Protein AF-A0A914MP15-F1 (afdb_monomer_lite)

Radius of gyration: 13.89 Å; chains: 1; bounding box: 35×28×37 Å

Foldseek 3Di:
DPPPPPPPFDDWDKDWDWDDDPVQTFIWIWTAGPNDIFTDPDTHSDPVVNVVRSVVRVCVVVVVDPPPDDPD

Sequence (72 aa):
MEVCSRNRWMNPEFVCDEMGPHNNRRYLWKAVLNGVEYSPSLPSSNKKAGKAQVCMVVLEALGFDFVVNILI

Organism: Meloidogyne incognita (NCBI:txid6306)

Structure (mmCIF, N/CA/C/O backbone):
data_AF-A0A914MP15-F1
#
_entry.id   AF-A0A914MP15-F1
#
loop_
_atom_site.group_PDB
_atom_site.id
_atom_site.type_symbol
_atom_site.label_atom_id
_atom_site.label_alt_id
_atom_site.label_comp_id
_atom_site.label_asym_id
_atom_site.label_entity_id
_atom_site.label_seq_id
_atom_site.pdbx_PDB_ins_code
_atom_site.Cartn_x
_atom_site.Cartn_y
_atom_site.Cartn_z
_atom_site.occupancy
_atom_site.B_iso_or_equiv
_atom_site.auth_seq_id
_atom_site.auth_comp_id
_atom_site.auth_asym_id
_atom_site.auth_atom_id
_atom_site.pdbx_PDB_model_num
ATOM 1 N N . MET A 1 1 ? 5.252 11.075 7.501 1.00 46.22 1 MET A N 1
ATOM 2 C CA . MET A 1 1 ? 5.604 9.961 8.414 1.00 46.22 1 MET A CA 1
ATOM 3 C C . MET A 1 1 ? 4.915 10.104 9.782 1.00 46.22 1 MET A C 1
ATOM 5 O O . MET A 1 1 ? 5.234 9.358 10.693 1.00 46.22 1 MET A O 1
ATOM 9 N N . GLU A 1 2 ? 3.929 11.002 9.923 1.00 50.41 2 GLU A N 1
ATOM 10 C CA . GLU A 1 2 ? 3.377 11.420 11.227 1.00 50.41 2 GLU A CA 1
ATOM 11 C C . GLU A 1 2 ? 1.974 10.878 11.559 1.00 50.41 2 GLU A C 1
ATOM 13 O O . GLU A 1 2 ? 1.465 11.137 12.644 1.00 50.41 2 GLU A O 1
ATOM 18 N N . VAL A 1 3 ? 1.342 10.091 10.679 1.00 50.47 3 VAL A N 1
ATOM 19 C CA . VAL A 1 3 ? -0.042 9.612 10.901 1.00 50.47 3 VAL A CA 1
ATOM 20 C C . VAL A 1 3 ? -0.093 8.267 11.644 1.00 50.47 3 VAL A C 1
ATOM 22 O O . VAL A 1 3 ? -1.021 8.011 12.405 1.00 50.47 3 VAL A O 1
ATOM 25 N N . CYS A 1 4 ? 0.936 7.424 11.517 1.00 41.25 4 CYS A N 1
ATOM 26 C CA . CYS A 1 4 ? 0.901 6.064 12.072 1.00 41.25 4 CYS A CA 1
ATOM 27 C C . CYS A 1 4 ? 1.041 5.998 13.605 1.00 41.25 4 CYS A C 1
ATOM 29 O O . CYS A 1 4 ? 0.677 4.990 14.202 1.00 41.25 4 CYS A O 1
ATOM 31 N N . SER A 1 5 ? 1.537 7.055 14.259 1.00 46.22 5 SER A N 1
ATOM 32 C CA . SER A 1 5 ? 1.855 7.016 15.697 1.00 46.22 5 SER A CA 1
ATOM 33 C C . SER A 1 5 ? 0.637 7.220 16.614 1.00 46.22 5 SER A C 1
ATOM 35 O O . SER A 1 5 ? 0.692 6.879 17.792 1.00 46.22 5 SER A O 1
ATOM 37 N N . ARG A 1 6 ? -0.489 7.751 16.105 1.00 46.75 6 ARG A N 1
ATOM 38 C CA . ARG A 1 6 ? -1.673 8.035 16.944 1.00 46.75 6 ARG A CA 1
ATOM 39 C C . ARG A 1 6 ? -2.698 6.905 17.024 1.00 46.75 6 ARG A C 1
ATOM 41 O O . ARG A 1 6 ? -3.486 6.897 17.962 1.00 46.75 6 ARG A O 1
ATOM 48 N N . ASN A 1 7 ? -2.687 5.950 16.093 1.00 47.69 7 ASN A N 1
ATOM 49 C CA . ASN A 1 7 ? -3.858 5.092 15.881 1.00 47.69 7 ASN A CA 1
ATOM 50 C C . ASN A 1 7 ? -3.716 3.617 16.303 1.00 47.69 7 ASN A C 1
ATOM 52 O O . ASN A 1 7 ? -4.675 2.874 16.138 1.00 47.69 7 ASN A O 1
ATOM 56 N N . ARG A 1 8 ? -2.585 3.165 16.877 1.00 49.59 8 ARG A N 1
ATOM 57 C CA . ARG A 1 8 ? -2.331 1.723 17.145 1.00 49.59 8 ARG A CA 1
ATOM 58 C C . ARG A 1 8 ? -2.581 0.836 15.910 1.00 49.59 8 ARG A C 1
ATOM 60 O O . ARG A 1 8 ? -3.038 -0.297 16.029 1.00 49.59 8 ARG A O 1
ATOM 67 N N . TRP A 1 9 ? -2.325 1.354 14.713 1.00 54.06 9 TRP A N 1
ATOM 68 C CA . TRP A 1 9 ? -2.448 0.558 13.496 1.00 54.06 9 TRP A CA 1
ATOM 69 C C . TRP A 1 9 ? -1.174 -0.263 13.351 1.00 54.06 9 TRP A C 1
ATOM 71 O O . TRP A 1 9 ? -0.077 0.292 13.413 1.00 54.06 9 TRP A O 1
ATOM 81 N N . MET A 1 10 ? -1.322 -1.586 13.226 1.00 57.09 10 MET A N 1
ATOM 82 C CA . MET A 1 10 ? -0.207 -2.481 12.917 1.00 57.09 10 MET A CA 1
ATOM 83 C C . MET A 1 10 ? 0.554 -1.935 11.709 1.00 57.09 10 MET A C 1
ATOM 85 O O . MET A 1 10 ? -0.055 -1.458 10.750 1.00 57.09 10 MET A O 1
ATOM 89 N N . ASN A 1 11 ? 1.884 -1.960 11.780 1.00 63.91 11 ASN A N 1
ATOM 90 C CA . ASN A 1 11 ? 2.738 -1.440 10.724 1.00 63.91 11 A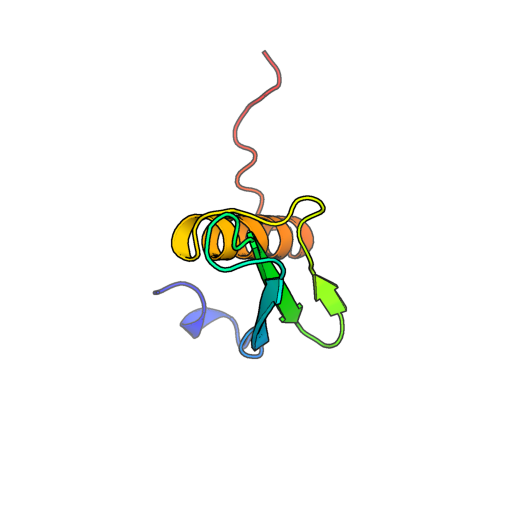SN A CA 1
ATOM 91 C C . ASN A 1 11 ? 2.386 -2.124 9.385 1.00 63.91 11 ASN A C 1
ATOM 93 O O . ASN A 1 11 ? 2.470 -3.350 9.320 1.00 63.91 11 ASN A O 1
ATOM 97 N N . PRO A 1 12 ? 2.007 -1.371 8.332 1.00 71.56 12 PRO A N 1
ATOM 98 C CA . PRO A 1 12 ? 1.819 -1.941 7.003 1.00 71.56 12 PRO A CA 1
ATOM 99 C C . PRO A 1 12 ? 3.116 -2.595 6.537 1.00 71.56 12 PRO A C 1
ATOM 101 O O . PRO A 1 12 ? 4.168 -1.946 6.530 1.00 71.56 12 PRO A O 1
ATOM 104 N N . GLU A 1 13 ? 3.045 -3.857 6.128 1.00 84.06 13 GLU A N 1
ATOM 105 C CA . GLU A 1 13 ? 4.181 -4.546 5.529 1.00 84.06 13 GLU A CA 1
ATOM 106 C C . GLU A 1 13 ? 4.209 -4.245 4.034 1.00 84.06 13 GLU A C 1
ATOM 108 O O . GLU A 1 13 ? 3.264 -4.561 3.322 1.00 84.06 13 GLU A O 1
ATOM 113 N N . PHE A 1 14 ? 5.276 -3.610 3.547 1.00 83.94 14 PHE A N 1
ATOM 114 C CA . PHE A 1 14 ? 5.420 -3.284 2.129 1.00 83.94 14 PHE A CA 1
ATOM 115 C C . PHE A 1 14 ? 6.401 -4.248 1.470 1.00 83.94 14 PHE A C 1
ATOM 117 O O . PHE A 1 14 ? 7.587 -4.248 1.796 1.00 83.94 14 PHE A O 1
ATOM 124 N N . VAL A 1 15 ? 5.921 -5.005 0.492 1.00 86.38 15 VAL A N 1
ATOM 125 C CA . VAL A 1 15 ? 6.714 -5.918 -0.331 1.00 86.38 15 VAL A CA 1
ATOM 126 C C . VAL A 1 15 ? 6.919 -5.280 -1.702 1.00 86.38 15 VAL A C 1
ATOM 128 O O . VAL A 1 15 ? 5.964 -4.814 -2.322 1.00 86.38 15 VAL A O 1
ATOM 131 N N . CYS A 1 16 ? 8.157 -5.237 -2.192 1.00 85.75 16 CYS A N 1
ATOM 132 C CA . CYS A 1 16 ? 8.439 -4.813 -3.562 1.00 85.75 16 CYS A CA 1
ATOM 133 C C . CYS A 1 16 ? 8.877 -6.007 -4.408 1.00 85.75 16 CYS A C 1
ATOM 135 O O . CYS A 1 16 ? 9.852 -6.681 -4.087 1.00 85.75 16 CYS A O 1
ATOM 137 N N . ASP A 1 17 ? 8.168 -6.228 -5.505 1.00 83.75 17 ASP A N 1
ATOM 138 C CA . ASP A 1 17 ? 8.445 -7.275 -6.474 1.00 83.75 17 ASP A CA 1
ATOM 139 C C . ASP A 1 17 ? 9.020 -6.636 -7.746 1.00 83.75 17 ASP A C 1
ATOM 141 O O . ASP A 1 17 ? 8.444 -5.697 -8.309 1.00 83.75 17 ASP A O 1
ATOM 145 N N . GLU A 1 18 ? 10.210 -7.076 -8.159 1.00 85.38 18 GLU A N 1
ATOM 146 C CA . GLU A 1 18 ? 10.908 -6.548 -9.334 1.00 85.38 18 GLU A CA 1
ATOM 147 C C . GLU A 1 18 ? 10.706 -7.511 -10.509 1.00 85.38 18 GLU A C 1
ATOM 149 O O . GLU A 1 18 ? 11.234 -8.619 -10.523 1.00 85.38 18 GLU A O 1
ATOM 154 N N . MET A 1 19 ? 9.950 -7.075 -11.515 1.00 79.44 19 MET A N 1
ATOM 155 C CA . MET A 1 19 ? 9.556 -7.880 -12.669 1.00 79.44 19 MET A CA 1
ATOM 156 C C . MET A 1 19 ? 10.131 -7.302 -13.963 1.00 79.44 19 MET A C 1
ATOM 158 O O . MET A 1 19 ? 9.968 -6.120 -14.268 1.00 79.44 19 MET A O 1
ATOM 162 N N . GLY A 1 20 ? 10.735 -8.157 -14.786 1.00 80.38 20 GLY A N 1
ATOM 163 C CA . GLY A 1 20 ? 11.141 -7.822 -16.152 1.00 80.38 20 GLY A CA 1
ATOM 164 C C . GLY A 1 20 ? 12.644 -7.588 -16.364 1.00 80.38 20 GLY A C 1
ATOM 165 O O . GLY A 1 20 ? 13.437 -7.591 -15.423 1.00 80.38 20 GLY A O 1
ATOM 166 N N . PRO A 1 21 ? 13.055 -7.425 -17.635 1.00 79.62 21 PRO A N 1
ATOM 167 C CA . PRO A 1 21 ? 14.456 -7.319 -18.030 1.00 79.62 21 PRO A CA 1
ATOM 168 C C . PRO A 1 21 ? 15.072 -5.989 -17.588 1.00 79.62 21 PRO A C 1
ATOM 170 O O . PRO A 1 21 ? 14.369 -5.007 -17.374 1.00 79.62 21 PRO A O 1
ATOM 173 N N . HIS A 1 22 ? 16.404 -5.924 -17.526 1.00 74.88 22 HIS A N 1
ATOM 174 C CA . HIS A 1 22 ? 17.149 -4.753 -17.040 1.00 74.88 22 HIS A CA 1
ATOM 175 C C . HIS A 1 22 ? 16.720 -3.425 -17.697 1.00 74.88 22 HIS A C 1
ATOM 177 O O . HIS A 1 22 ? 16.700 -2.399 -17.025 1.00 74.88 22 HIS A O 1
ATOM 183 N N . ASN A 1 23 ? 16.338 -3.469 -18.980 1.00 78.94 23 ASN A N 1
ATOM 184 C CA . ASN A 1 23 ? 15.917 -2.313 -19.777 1.00 78.94 23 ASN A CA 1
ATOM 185 C C . ASN A 1 23 ? 14.421 -1.953 -19.642 1.00 78.94 23 ASN A C 1
ATOM 187 O O . ASN A 1 23 ? 13.988 -0.920 -20.137 1.00 78.94 23 ASN A O 1
ATOM 191 N N . ASN A 1 24 ? 13.614 -2.807 -19.006 1.00 79.25 24 ASN A N 1
ATOM 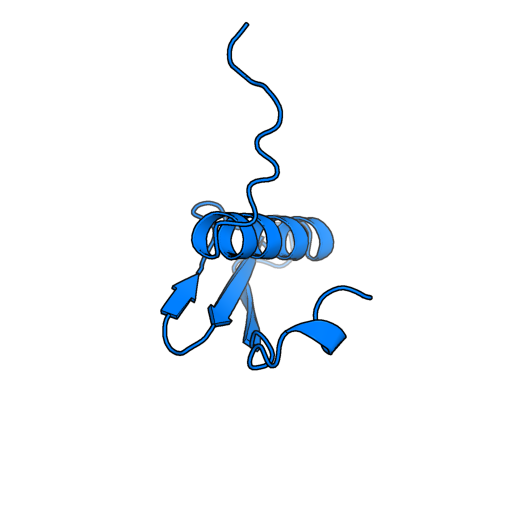192 C CA . ASN A 1 24 ? 12.191 -2.575 -18.752 1.00 79.25 24 ASN A CA 1
ATOM 193 C C . ASN A 1 24 ? 11.780 -3.209 -17.415 1.00 79.25 24 ASN A C 1
ATOM 195 O O . ASN A 1 24 ? 10.890 -4.067 -17.351 1.00 79.25 24 ASN A O 1
ATOM 199 N N . ARG A 1 25 ? 12.494 -2.822 -16.350 1.00 80.69 25 ARG A N 1
ATOM 200 C CA . ARG A 1 25 ? 12.171 -3.249 -14.989 1.00 80.69 25 ARG A CA 1
ATOM 201 C C . ARG A 1 25 ? 10.894 -2.557 -14.554 1.00 80.69 25 ARG A C 1
ATOM 203 O O . ARG A 1 25 ? 10.802 -1.330 -14.573 1.00 80.69 25 ARG A O 1
ATOM 210 N N . ARG A 1 26 ? 9.928 -3.352 -14.126 1.00 84.19 26 ARG A N 1
ATOM 211 C CA . ARG A 1 26 ? 8.717 -2.882 -13.476 1.00 84.19 26 ARG A CA 1
ATOM 212 C C . ARG A 1 26 ? 8.755 -3.292 -12.016 1.00 84.19 26 ARG A C 1
ATOM 214 O O . ARG A 1 26 ? 9.207 -4.375 -11.667 1.00 84.19 26 ARG A O 1
ATOM 221 N N . TYR A 1 27 ? 8.289 -2.395 -11.171 1.00 83.75 27 TYR A N 1
ATOM 222 C CA . TYR A 1 27 ? 8.246 -2.548 -9.732 1.00 83.75 27 TYR A CA 1
ATOM 223 C C . TYR A 1 27 ? 6.785 -2.662 -9.326 1.00 83.75 27 TYR A C 1
ATOM 225 O O . TYR A 1 27 ? 6.021 -1.695 -9.418 1.00 83.75 27 TYR A O 1
ATOM 233 N N . LEU A 1 28 ? 6.392 -3.851 -8.895 1.00 86.06 28 LEU A N 1
ATOM 234 C CA . LEU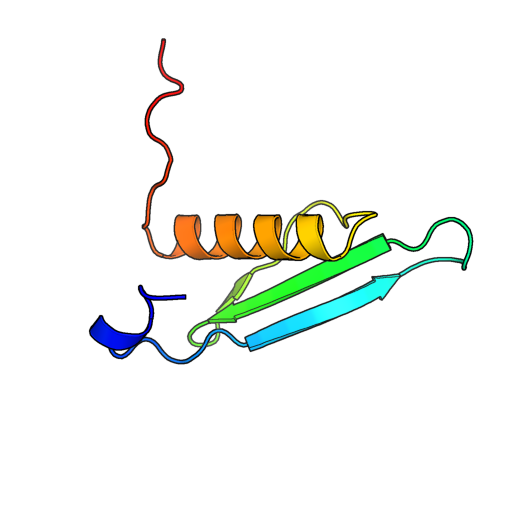 A 1 28 ? 5.080 -4.097 -8.330 1.00 86.06 28 LEU A CA 1
ATOM 235 C C . LEU A 1 28 ? 5.193 -4.004 -6.810 1.00 86.06 28 LEU A C 1
ATOM 237 O O . LEU A 1 28 ? 5.894 -4.785 -6.179 1.00 86.06 28 LEU A O 1
ATOM 241 N N . TRP A 1 29 ? 4.528 -3.018 -6.218 1.00 86.94 29 TRP A N 1
ATOM 242 C CA . TRP A 1 29 ? 4.496 -2.859 -4.767 1.00 86.94 29 TRP A CA 1
ATOM 243 C C . TRP A 1 29 ? 3.242 -3.512 -4.209 1.00 86.94 29 TRP A C 1
ATOM 245 O O . TRP A 1 29 ? 2.162 -3.300 -4.741 1.00 86.94 29 TRP A O 1
ATOM 255 N N . LYS A 1 30 ? 3.370 -4.271 -3.130 1.00 89.12 30 LYS A N 1
ATOM 256 C CA . LYS A 1 30 ? 2.258 -4.849 -2.378 1.00 89.12 30 LYS A CA 1
ATOM 257 C C . LYS A 1 30 ? 2.342 -4.361 -0.941 1.00 89.12 30 LYS A C 1
ATOM 259 O O . LYS A 1 30 ? 3.439 -4.174 -0.422 1.00 89.12 30 LYS A O 1
ATOM 264 N N . ALA A 1 31 ? 1.205 -4.118 -0.313 1.00 87.94 31 ALA A N 1
ATOM 265 C CA . ALA A 1 31 ? 1.123 -3.730 1.081 1.00 87.94 31 ALA A CA 1
ATOM 266 C C . ALA A 1 31 ? 0.167 -4.673 1.804 1.00 87.94 31 ALA A C 1
ATOM 268 O O . ALA A 1 31 ? -0.964 -4.846 1.366 1.00 87.94 31 ALA A O 1
ATOM 269 N N . VAL A 1 32 ? 0.606 -5.274 2.901 1.00 87.06 32 VAL A N 1
ATOM 270 C CA . VAL A 1 32 ? -0.226 -6.140 3.733 1.00 87.06 32 VAL A CA 1
ATOM 271 C C . VAL A 1 32 ? -0.572 -5.387 5.004 1.00 87.06 32 VAL A C 1
ATOM 273 O O . VAL A 1 32 ? 0.308 -4.933 5.739 1.00 87.06 32 VAL A O 1
ATOM 276 N N . LEU A 1 33 ? -1.866 -5.234 5.255 1.00 81.44 33 LEU A N 1
ATOM 277 C CA . LEU A 1 33 ? -2.388 -4.577 6.443 1.00 81.44 33 LEU A CA 1
ATOM 278 C C . LEU A 1 33 ? -3.454 -5.430 7.086 1.00 81.44 33 LEU A C 1
ATOM 280 O O . LEU A 1 33 ? -4.466 -5.744 6.466 1.00 81.44 33 LEU A O 1
ATOM 284 N N . ASN A 1 34 ? -3.231 -5.765 8.356 1.00 78.00 34 ASN A N 1
ATOM 285 C CA . ASN A 1 34 ? -4.183 -6.525 9.160 1.00 78.00 34 ASN A CA 1
ATOM 286 C C . ASN A 1 34 ? -4.595 -7.866 8.506 1.00 78.00 34 ASN A C 1
ATOM 288 O O . ASN A 1 34 ? -5.741 -8.290 8.620 1.00 78.00 34 ASN A O 1
ATOM 292 N N . GLY A 1 35 ? -3.670 -8.502 7.773 1.00 79.06 35 GLY A N 1
ATOM 293 C CA . GLY A 1 35 ? -3.917 -9.740 7.023 1.00 79.06 35 GLY A CA 1
ATOM 294 C C . GLY A 1 35 ? -4.597 -9.561 5.659 1.00 79.06 35 GLY A C 1
ATOM 295 O O . GLY A 1 35 ? -4.858 -10.556 4.993 1.00 79.06 35 GLY A O 1
ATOM 296 N N . VAL A 1 36 ? -4.867 -8.325 5.228 1.00 83.81 36 VAL A N 1
ATOM 297 C CA . VAL A 1 36 ? -5.408 -8.016 3.898 1.00 83.81 36 VAL A CA 1
ATOM 298 C C . VAL A 1 36 ? -4.290 -7.522 2.988 1.00 83.81 36 VAL A C 1
ATOM 300 O O . VAL A 1 36 ? -3.542 -6.609 3.343 1.00 83.81 36 VAL A O 1
ATOM 303 N N . GLU A 1 37 ? -4.176 -8.132 1.812 1.00 87.44 37 GLU A N 1
ATOM 304 C CA . GLU A 1 37 ? -3.182 -7.785 0.800 1.00 87.44 37 GLU A CA 1
ATOM 305 C C . GLU A 1 37 ? -3.734 -6.733 -0.167 1.00 87.44 37 GLU A C 1
ATOM 307 O O . GLU A 1 37 ? -4.764 -6.924 -0.811 1.00 87.44 37 GLU A O 1
ATOM 312 N N . TYR A 1 38 ? -3.003 -5.634 -0.310 1.00 86.38 38 TYR A N 1
ATOM 313 C CA . TYR A 1 38 ? -3.305 -4.540 -1.218 1.00 86.38 38 TYR A CA 1
ATOM 314 C C . TYR A 1 38 ? -2.219 -4.449 -2.278 1.00 86.38 38 TYR A C 1
ATOM 316 O O . TYR A 1 38 ? -1.036 -4.280 -1.975 1.00 86.38 38 TYR A O 1
ATOM 324 N N . SER A 1 39 ? -2.613 -4.535 -3.542 1.00 84.50 39 SER A N 1
ATOM 325 C CA . SER A 1 39 ? -1.697 -4.402 -4.671 1.00 84.50 39 SER A CA 1
ATOM 326 C C . SER A 1 39 ? -2.313 -3.532 -5.763 1.00 84.50 39 SER A C 1
ATOM 328 O O . SER A 1 39 ? -3.487 -3.724 -6.083 1.00 84.50 39 SER A O 1
ATOM 330 N N . PRO A 1 40 ? -1.546 -2.610 -6.369 1.00 82.38 40 PRO A N 1
ATOM 331 C CA . PRO A 1 40 ? -2.010 -1.827 -7.496 1.00 82.38 40 PRO A CA 1
ATOM 332 C C . PRO A 1 40 ? -2.161 -2.732 -8.722 1.00 82.38 40 PRO A C 1
ATOM 334 O O . PRO A 1 40 ? -1.357 -3.638 -8.951 1.00 82.38 40 PRO A O 1
ATOM 337 N N . SER A 1 41 ? -3.170 -2.456 -9.545 1.00 80.50 41 SER A N 1
ATOM 338 C CA . SER A 1 41 ? -3.467 -3.219 -10.765 1.00 80.50 41 SER A CA 1
ATOM 339 C C . SER A 1 41 ? -2.359 -3.101 -11.816 1.00 80.50 41 SER A C 1
ATOM 341 O O . SER A 1 41 ? -2.209 -3.975 -12.668 1.00 80.50 41 SER A O 1
ATOM 343 N N . LEU A 1 42 ? -1.587 -2.009 -11.766 1.00 78.81 42 LEU A N 1
ATOM 344 C CA . LEU A 1 42 ? -0.539 -1.698 -12.730 1.00 78.81 42 LEU A CA 1
ATOM 345 C C . LEU A 1 42 ? 0.840 -1.671 -12.054 1.00 78.81 42 LEU A C 1
ATOM 347 O O . LEU A 1 42 ? 1.060 -0.885 -11.127 1.00 78.81 42 LEU A O 1
ATOM 351 N N . PRO A 1 43 ? 1.799 -2.485 -12.530 1.00 79.81 43 PRO A N 1
ATOM 352 C CA . PRO A 1 43 ? 3.172 -2.412 -12.062 1.00 79.81 43 PRO A CA 1
ATOM 353 C C . PRO A 1 43 ? 3.817 -1.117 -12.572 1.00 79.81 43 PRO A C 1
ATOM 355 O O . PRO A 1 43 ? 3.618 -0.707 -13.716 1.00 79.81 43 PRO A O 1
ATOM 358 N N . SER A 1 44 ? 4.602 -0.460 -11.721 1.00 80.69 44 SER A N 1
ATOM 359 C CA . SER A 1 44 ? 5.119 0.881 -11.996 1.00 80.69 44 SER A CA 1
ATOM 360 C C . SER A 1 44 ? 6.591 0.830 -12.394 1.00 80.69 44 SER A C 1
ATOM 362 O O . SER A 1 44 ? 7.381 0.139 -11.760 1.00 80.69 44 SER A O 1
ATOM 364 N N . SER A 1 45 ? 7.015 1.594 -13.399 1.00 81.69 45 SER A N 1
ATOM 365 C CA . SER A 1 45 ? 8.428 1.631 -13.824 1.00 81.69 45 SER A CA 1
ATOM 366 C C . SER A 1 45 ? 9.342 2.362 -12.832 1.00 81.69 45 SER A C 1
ATOM 368 O O . SER A 1 45 ? 10.559 2.380 -12.997 1.00 81.69 45 SER A O 1
ATOM 370 N N . ASN A 1 46 ? 8.774 2.977 -11.789 1.00 81.88 46 ASN A N 1
ATOM 371 C CA . ASN A 1 46 ? 9.508 3.799 -10.838 1.00 81.88 46 ASN A CA 1
ATOM 372 C C . ASN A 1 46 ? 9.208 3.374 -9.390 1.00 81.88 46 ASN A C 1
ATOM 374 O O . ASN A 1 46 ? 8.053 3.389 -8.964 1.00 81.88 46 ASN A O 1
ATOM 378 N N . LYS A 1 47 ? 10.245 3.038 -8.602 1.00 80.12 47 LYS A N 1
ATOM 379 C CA . LYS A 1 47 ? 10.090 2.531 -7.219 1.00 80.12 47 LYS A CA 1
ATOM 380 C C . LYS A 1 47 ? 9.317 3.502 -6.317 1.00 80.12 47 LYS A C 1
ATOM 382 O O . LY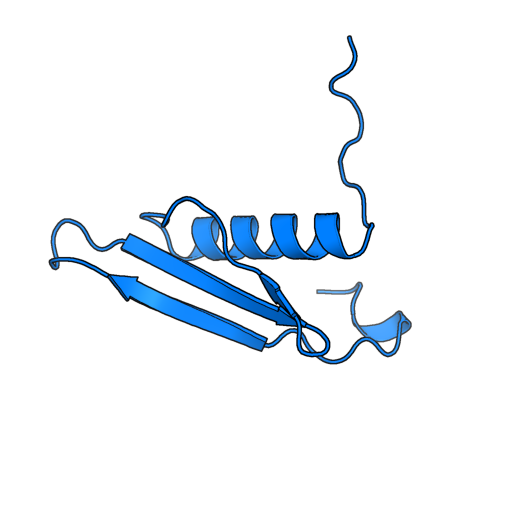S A 1 47 ? 8.472 3.075 -5.537 1.00 80.12 47 LYS A O 1
ATOM 387 N N . LYS A 1 48 ? 9.571 4.810 -6.447 1.00 82.06 48 LYS A N 1
ATOM 388 C CA . LYS A 1 48 ? 8.857 5.846 -5.676 1.00 82.06 48 LYS A CA 1
ATOM 389 C C . LYS A 1 48 ? 7.374 5.924 -6.046 1.00 82.06 48 LYS A C 1
ATOM 391 O O . LYS A 1 48 ? 6.538 5.988 -5.152 1.00 82.06 48 LYS A O 1
ATOM 396 N N . ALA A 1 49 ? 7.064 5.896 -7.344 1.00 82.12 49 ALA A N 1
ATOM 397 C CA . ALA A 1 49 ? 5.688 5.971 -7.829 1.00 82.12 49 ALA A CA 1
ATOM 398 C C . ALA A 1 49 ? 4.887 4.727 -7.423 1.00 82.12 49 ALA A C 1
ATOM 400 O O . ALA A 1 49 ? 3.784 4.860 -6.903 1.00 82.12 49 ALA A O 1
ATOM 401 N N . GLY A 1 50 ? 5.474 3.532 -7.554 1.00 84.69 50 GLY A N 1
ATOM 402 C CA . GLY A 1 50 ? 4.837 2.287 -7.121 1.00 84.69 50 GLY A CA 1
ATOM 403 C C . GLY A 1 50 ? 4.509 2.276 -5.625 1.00 84.69 50 GLY A C 1
ATOM 404 O O . GLY A 1 50 ? 3.407 1.893 -5.240 1.00 84.69 50 GLY A O 1
ATOM 405 N N . LYS A 1 51 ? 5.414 2.792 -4.781 1.00 84.19 51 LYS A N 1
ATOM 406 C CA . LYS A 1 51 ? 5.152 2.929 -3.343 1.00 84.19 51 LYS A CA 1
ATOM 407 C C . LYS A 1 51 ? 4.032 3.933 -3.040 1.00 84.19 51 LYS A C 1
ATOM 409 O O . LYS A 1 51 ? 3.210 3.676 -2.171 1.00 84.19 51 LYS A O 1
ATOM 414 N N . ALA A 1 52 ? 3.974 5.062 -3.746 1.00 84.31 52 ALA A N 1
ATOM 415 C CA . ALA A 1 52 ? 2.888 6.030 -3.574 1.00 84.31 52 ALA A CA 1
ATOM 416 C C . ALA A 1 52 ? 1.526 5.441 -3.980 1.00 84.31 52 ALA A C 1
ATOM 418 O O . ALA A 1 52 ? 0.547 5.618 -3.263 1.00 84.31 52 ALA A O 1
ATOM 419 N N . GLN A 1 53 ? 1.488 4.686 -5.081 1.00 85.38 53 GLN A N 1
ATOM 420 C CA . GLN A 1 53 ? 0.284 4.006 -5.562 1.00 85.38 53 GLN A CA 1
ATOM 421 C C . GLN A 1 53 ? -0.233 2.977 -4.556 1.00 85.38 53 GLN A C 1
ATOM 423 O O . GLN A 1 53 ? -1.411 3.009 -4.220 1.00 85.38 53 GLN A O 1
ATOM 428 N N . VAL A 1 54 ? 0.635 2.114 -4.012 1.00 86.88 54 VAL A N 1
ATOM 429 C CA . VAL A 1 54 ? 0.188 1.132 -3.011 1.00 86.88 54 VAL A CA 1
ATOM 430 C C . VAL A 1 54 ? -0.284 1.813 -1.726 1.00 86.88 54 VAL A C 1
ATOM 432 O O . VAL A 1 54 ? -1.282 1.395 -1.153 1.00 86.88 54 VAL A O 1
ATOM 435 N N . CYS A 1 55 ? 0.369 2.904 -1.305 1.00 83.88 55 CYS A N 1
ATOM 436 C CA . CYS A 1 55 ? -0.102 3.706 -0.178 1.00 83.88 55 CYS A CA 1
ATOM 437 C C . CYS A 1 55 ? -1.482 4.322 -0.443 1.00 83.88 55 CYS A C 1
ATOM 439 O O . CYS A 1 55 ? -2.291 4.348 0.474 1.00 83.88 55 CYS A O 1
ATOM 441 N N . MET A 1 56 ? -1.766 4.800 -1.661 1.00 83.56 56 MET A N 1
ATOM 442 C CA . MET A 1 56 ? -3.098 5.314 -2.007 1.00 83.56 56 MET A CA 1
ATOM 443 C C . MET A 1 56 ? -4.162 4.223 -1.901 1.00 83.56 56 MET A C 1
ATOM 445 O O . MET A 1 56 ? -5.150 4.439 -1.214 1.00 83.56 56 MET A O 1
ATOM 449 N N . VAL A 1 57 ? -3.927 3.045 -2.490 1.00 85.75 57 VAL A N 1
ATOM 450 C CA . VAL A 1 57 ? -4.868 1.907 -2.425 1.00 85.75 57 VAL A CA 1
ATOM 451 C C . VAL A 1 57 ? -5.123 1.487 -0.976 1.00 85.75 57 VAL A C 1
ATOM 453 O O . VAL A 1 57 ? -6.253 1.239 -0.576 1.00 85.75 57 VAL A O 1
ATOM 456 N N . VAL A 1 58 ? -4.064 1.444 -0.170 1.00 83.62 58 VAL A N 1
A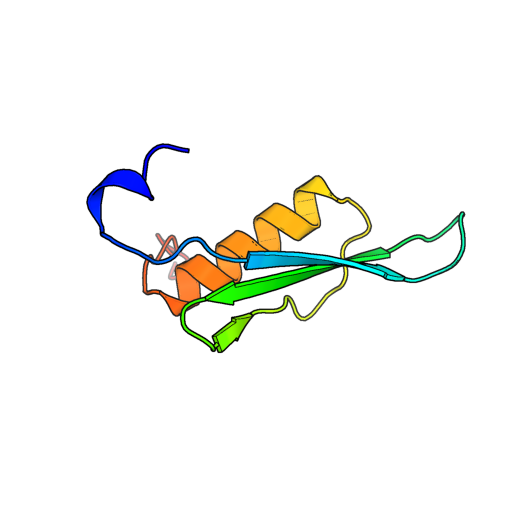TOM 457 C CA . VAL A 1 58 ? -4.144 1.154 1.260 1.00 83.62 58 VAL A CA 1
ATOM 458 C C . VAL A 1 58 ? -4.988 2.190 2.003 1.00 83.62 58 VAL A C 1
ATOM 460 O O . VAL A 1 58 ? -5.833 1.821 2.809 1.00 83.62 58 VAL A O 1
ATOM 463 N N . LEU A 1 59 ? -4.752 3.481 1.770 1.00 80.62 59 LEU A N 1
ATOM 464 C CA . LEU A 1 59 ? -5.483 4.552 2.446 1.00 80.62 59 LEU A CA 1
ATOM 465 C C . LEU A 1 59 ? -6.959 4.567 2.034 1.00 80.62 59 LEU A C 1
ATOM 467 O O . LEU A 1 59 ? -7.816 4.681 2.907 1.00 80.62 59 LEU A O 1
ATOM 471 N N . GLU A 1 60 ? -7.239 4.370 0.745 1.00 79.81 60 GLU A N 1
ATOM 472 C CA . GLU A 1 60 ? -8.590 4.218 0.197 1.00 79.81 60 GLU A CA 1
ATOM 473 C C . GLU A 1 60 ? -9.324 3.049 0.867 1.00 79.81 60 GLU A C 1
ATOM 475 O O . GLU A 1 60 ? -10.427 3.220 1.382 1.00 79.81 60 GLU A O 1
ATOM 480 N N . ALA A 1 61 ? -8.673 1.888 0.983 1.00 77.75 61 ALA A N 1
ATOM 481 C CA . ALA A 1 61 ? -9.243 0.724 1.656 1.00 77.75 61 ALA A CA 1
ATOM 482 C C . ALA A 1 61 ? -9.462 0.923 3.165 1.00 77.75 61 ALA A C 1
ATOM 484 O O . ALA A 1 61 ? -10.375 0.340 3.747 1.00 77.75 61 ALA A O 1
ATOM 485 N N . LEU A 1 62 ? -8.638 1.754 3.809 1.00 75.75 62 LEU A N 1
ATOM 486 C CA . LEU A 1 62 ? -8.789 2.130 5.217 1.00 75.75 62 LEU A CA 1
ATOM 487 C C . LEU A 1 62 ? -9.867 3.206 5.434 1.00 75.75 62 LEU A C 1
ATOM 489 O O . LEU A 1 62 ? -10.124 3.575 6.580 1.00 75.75 62 LEU A O 1
ATOM 493 N N . GLY A 1 63 ? -10.485 3.725 4.366 1.00 73.19 63 GLY A N 1
ATOM 494 C CA . GLY A 1 63 ? -11.461 4.813 4.437 1.00 73.19 63 GLY A CA 1
ATOM 495 C C . GLY A 1 63 ? -10.836 6.182 4.719 1.00 73.19 63 GLY A C 1
ATOM 496 O O . GLY A 1 63 ? -11.552 7.130 5.039 1.00 73.19 63 GLY A O 1
ATOM 497 N N . PHE A 1 64 ? -9.508 6.307 4.603 1.00 66.81 64 PHE A N 1
ATOM 498 C CA . PHE A 1 64 ? -8.822 7.596 4.557 1.00 66.81 64 PHE A CA 1
ATOM 499 C C . PHE A 1 64 ? -8.933 8.145 3.144 1.00 66.81 64 PHE A C 1
ATOM 501 O O . PHE A 1 64 ? -8.009 8.101 2.333 1.00 66.81 64 PHE A O 1
ATOM 508 N N . ASP A 1 65 ? -10.132 8.625 2.868 1.00 51.66 65 ASP A N 1
ATOM 509 C CA . ASP A 1 65 ? -10.491 9.213 1.605 1.00 51.66 65 ASP A CA 1
ATOM 510 C C . ASP A 1 65 ? -9.699 10.511 1.377 1.00 51.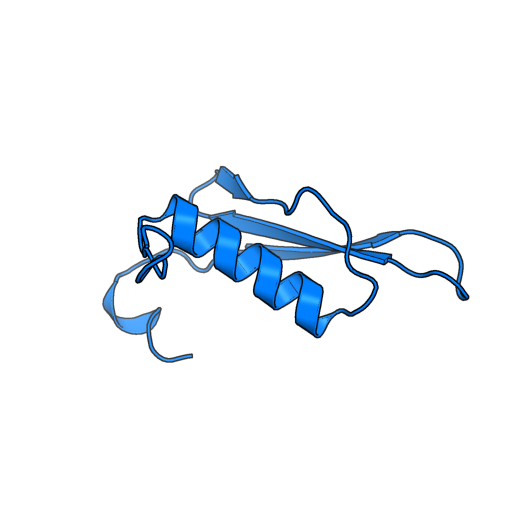66 65 ASP A C 1
ATOM 512 O O . ASP A 1 65 ? -9.889 11.524 2.052 1.00 51.66 65 ASP A O 1
ATOM 516 N N . PHE A 1 66 ? -8.761 10.463 0.432 1.00 49.09 66 PHE A N 1
ATOM 517 C CA . PHE A 1 66 ? -8.213 11.654 -0.216 1.00 49.09 66 PHE A CA 1
ATOM 518 C C . PHE A 1 66 ? -8.968 11.912 -1.535 1.00 49.09 66 PHE A C 1
ATOM 520 O O . PHE A 1 66 ? -8.402 12.504 -2.451 1.00 49.09 66 PHE A O 1
ATOM 527 N N . VAL A 1 67 ? -10.232 11.475 -1.664 1.00 46.34 67 VAL A N 1
ATOM 528 C CA . VAL A 1 67 ? -11.132 11.861 -2.763 1.00 46.34 67 VAL A CA 1
ATOM 529 C C . VAL A 1 67 ? -11.912 13.116 -2.375 1.00 46.34 67 VAL A C 1
ATOM 531 O O . VAL A 1 67 ? -13.131 13.240 -2.466 1.00 46.34 67 VAL A O 1
ATOM 534 N N . VAL A 1 68 ? -11.154 14.159 -2.038 1.00 46.69 68 VAL A N 1
ATOM 535 C CA . VAL A 1 68 ? -11.661 15.507 -2.272 1.00 46.69 68 VAL A CA 1
ATOM 536 C C . VAL A 1 68 ? -11.818 15.699 -3.786 1.00 46.69 68 VAL A C 1
ATOM 538 O O . VAL A 1 68 ? -10.851 15.915 -4.504 1.00 46.69 68 VAL A O 1
ATOM 541 N N . ASN A 1 69 ? -13.073 15.655 -4.239 1.00 47.59 69 ASN A N 1
ATOM 542 C CA . ASN A 1 69 ? -13.577 16.209 -5.500 1.00 47.59 69 ASN A CA 1
ATOM 543 C C . ASN A 1 69 ? -13.067 15.593 -6.820 1.00 47.59 69 ASN A C 1
ATOM 545 O O . ASN A 1 69 ? -12.160 16.118 -7.461 1.00 47.59 69 ASN A O 1
ATOM 549 N N . ILE A 1 70 ? -13.812 14.614 -7.345 1.00 44.53 70 ILE A N 1
ATOM 550 C CA . ILE A 1 70 ? -14.096 14.589 -8.790 1.00 44.53 70 ILE A CA 1
ATOM 551 C C . ILE A 1 70 ? -15.582 14.293 -9.039 1.00 44.53 70 ILE A C 1
ATOM 553 O O . ILE A 1 70 ? -15.994 13.309 -9.639 1.00 44.53 70 ILE A O 1
ATOM 557 N N . LEU A 1 71 ? -16.419 15.175 -8.495 1.00 47.56 71 LEU A N 1
ATOM 558 C CA . LEU A 1 71 ? -17.797 15.336 -8.940 1.00 47.56 71 LEU A CA 1
ATOM 559 C C . LEU A 1 71 ? -18.031 16.823 -9.226 1.00 47.56 71 LEU A C 1
ATOM 561 O O . LEU A 1 71 ? -18.677 17.505 -8.438 1.00 47.56 71 LEU A O 1
ATOM 565 N N . ILE A 1 72 ? -17.445 17.325 -10.318 1.00 44.94 72 ILE A N 1
ATOM 566 C CA . ILE A 1 72 ? -17.910 18.515 -11.049 1.00 44.94 72 ILE A CA 1
ATOM 567 C C . ILE A 1 72 ? -17.664 18.264 -12.534 1.00 44.94 72 ILE A C 1
ATOM 569 O O . ILE A 1 72 ? -16.516 17.888 -12.867 1.00 44.94 72 ILE A O 1
#

pLDDT: mean 73.31, std 15.18, range [41.25, 89.12]

Secondary structure (DSSP, 8-state):
--STTTTTPPPPEEEEEEES-GGG-EEEEEEEETTEEE--SS-BSSHHHHHHHHHHHHHHHTT---------